Protein AF-A0A813HDR4-F1 (afdb_monomer)

Organism: Polarella glacialis (NCBI:txid89957)

Nearest PDB structures (foldseek):
  7q6p-assembly4_D  TM=7.579E-01  e=3.480E-05  Escherichia coli K-12
  8xck-assembly1_f  TM=8.122E-01  e=1.488E-04  Escherichia coli
  7rfd-assembly1_A  TM=7.012E-01  e=1.798E-04  Escherichia coli
  7zfm-assembly2_B  TM=7.945E-01  e=5.606E-04  Escherichia coli K-12
  9c5d-assembly4_D  TM=6.661E-01  e=3.603E-04  Escherichia coli

pLDDT: mean 91.61, std 8.29, range [63.0, 98.62]

Structure (mmCIF, N/CA/C/O backbone):
data_AF-A0A813HDR4-F1
#
_entry.id   AF-A0A813HDR4-F1
#
loop_
_atom_site.group_PDB
_atom_site.id
_atom_site.type_symbol
_atom_site.label_atom_id
_atom_site.label_alt_id
_atom_site.label_comp_id
_atom_site.label_asym_id
_atom_site.label_entity_id
_atom_site.label_seq_id
_atom_site.pdbx_PDB_ins_code
_atom_site.Cartn_x
_atom_site.Cartn_y
_atom_site.Cartn_z
_atom_site.occupancy
_atom_site.B_iso_or_equiv
_atom_site.auth_seq_id
_atom_site.auth_comp_id
_atom_site.auth_asym_id
_atom_site.auth_atom_id
_atom_site.pdbx_PDB_model_num
ATOM 1 N N . SER A 1 1 ? -8.834 12.590 2.322 1.00 63.00 1 SER A N 1
ATOM 2 C CA . SER A 1 1 ? -8.791 12.066 0.946 1.00 63.00 1 SER A CA 1
ATOM 3 C C . SER A 1 1 ? -9.284 10.641 1.017 1.00 63.00 1 SER A C 1
ATOM 5 O O . SER A 1 1 ? -8.862 9.951 1.934 1.00 63.00 1 SER A O 1
ATOM 7 N N . ASP A 1 2 ? -10.155 10.217 0.105 1.00 82.12 2 ASP A N 1
ATOM 8 C CA . ASP A 1 2 ? -10.733 8.862 0.112 1.00 82.12 2 ASP A CA 1
ATOM 9 C C . ASP A 1 2 ? -9.970 7.944 -0.873 1.00 82.12 2 ASP A C 1
ATOM 11 O O . ASP A 1 2 ? -10.484 6.952 -1.373 1.00 82.12 2 ASP A O 1
ATOM 15 N N . PHE A 1 3 ? -8.723 8.320 -1.178 1.00 93.50 3 PHE A N 1
ATOM 16 C CA . PHE A 1 3 ? -7.883 7.713 -2.205 1.00 93.50 3 PHE A CA 1
ATOM 17 C C . PHE A 1 3 ? -7.078 6.523 -1.664 1.00 93.50 3 PHE A C 1
ATOM 19 O O . PHE A 1 3 ? -7.358 5.374 -2.012 1.00 93.50 3 PHE A O 1
ATOM 26 N N . VAL A 1 4 ? -6.101 6.799 -0.795 1.00 96.06 4 VAL A N 1
ATOM 27 C CA . VAL A 1 4 ? -5.221 5.805 -0.166 1.00 96.06 4 VAL A CA 1
ATOM 28 C C . VAL A 1 4 ? -4.810 6.259 1.238 1.00 96.06 4 VAL A C 1
ATOM 30 O O . VAL A 1 4 ? -4.819 7.458 1.530 1.00 96.06 4 VAL A O 1
ATOM 33 N N . ILE A 1 5 ? -4.395 5.315 2.083 1.00 94.12 5 ILE A N 1
ATOM 34 C CA . ILE A 1 5 ? -3.581 5.594 3.276 1.00 94.12 5 ILE A CA 1
ATOM 35 C C . ILE A 1 5 ? -2.146 5.211 2.936 1.00 94.12 5 ILE A C 1
ATOM 37 O O . ILE A 1 5 ? -1.891 4.036 2.689 1.00 94.12 5 ILE A O 1
ATOM 41 N N . GLN A 1 6 ? -1.224 6.175 2.927 1.00 93.31 6 GLN A N 1
ATOM 42 C CA . GLN A 1 6 ? 0.196 5.904 2.707 1.00 93.31 6 GLN A CA 1
ATOM 43 C C . GLN A 1 6 ? 0.934 5.724 4.037 1.00 93.31 6 GLN A C 1
ATOM 45 O O . GLN A 1 6 ? 0.727 6.477 4.990 1.00 93.31 6 GLN A O 1
ATOM 50 N N . CYS A 1 7 ? 1.798 4.718 4.067 1.00 90.81 7 CYS A N 1
ATOM 51 C CA . CYS A 1 7 ? 2.543 4.232 5.214 1.00 90.81 7 CYS A CA 1
ATOM 52 C C . CYS A 1 7 ? 4.022 4.078 4.841 1.00 90.81 7 CYS A C 1
ATOM 54 O O . CYS A 1 7 ? 4.353 3.843 3.681 1.00 90.81 7 CYS A O 1
ATOM 56 N N . GLY A 1 8 ? 4.901 4.129 5.840 1.00 92.12 8 GLY A N 1
ATOM 57 C CA . GLY A 1 8 ? 6.326 3.893 5.645 1.00 92.12 8 GLY A CA 1
ATOM 58 C C . GLY A 1 8 ? 7.188 4.665 6.636 1.00 92.12 8 GLY A C 1
ATOM 59 O O . GLY A 1 8 ? 6.774 4.954 7.760 1.00 92.12 8 GLY A O 1
ATOM 60 N N . LEU A 1 9 ? 8.409 4.975 6.213 1.00 91.81 9 LEU A N 1
ATOM 61 C CA . LEU A 1 9 ? 9.413 5.704 6.979 1.00 91.81 9 LEU A CA 1
ATOM 62 C C . LEU A 1 9 ? 9.473 7.194 6.621 1.00 91.81 9 LEU A C 1
ATOM 64 O O . LEU A 1 9 ? 10.207 7.931 7.288 1.00 91.81 9 LEU A O 1
ATOM 68 N N . HIS A 1 10 ? 8.726 7.672 5.622 1.00 87.12 10 HIS A N 1
ATOM 69 C CA . HIS A 1 10 ? 8.716 9.091 5.273 1.00 87.12 10 HIS A CA 1
ATOM 70 C C . HIS A 1 10 ? 8.353 9.962 6.489 1.00 87.12 10 HIS A C 1
ATOM 72 O O . HIS A 1 10 ? 7.351 9.751 7.169 1.00 87.12 10 HIS A O 1
ATOM 78 N N . GLY A 1 11 ? 9.202 10.946 6.798 1.00 84.19 11 GLY A N 1
ATOM 79 C CA . GLY A 1 11 ? 9.031 11.821 7.964 1.00 84.19 11 GLY A CA 1
ATOM 80 C C . GLY A 1 11 ? 9.376 11.191 9.324 1.00 84.19 11 GLY A C 1
ATOM 81 O O . GLY A 1 11 ? 9.277 11.874 10.341 1.00 84.19 11 GLY A O 1
ATOM 82 N N . SER A 1 12 ? 9.818 9.927 9.375 1.00 87.12 12 SER A N 1
ATOM 83 C CA . SER A 1 12 ? 10.227 9.263 10.627 1.00 87.12 12 SER A CA 1
ATOM 84 C C . SER A 1 12 ? 11.628 9.660 11.114 1.00 87.12 12 SER A C 1
ATOM 86 O O . SER A 1 12 ? 11.948 9.462 12.284 1.00 87.12 12 SER A O 1
ATOM 8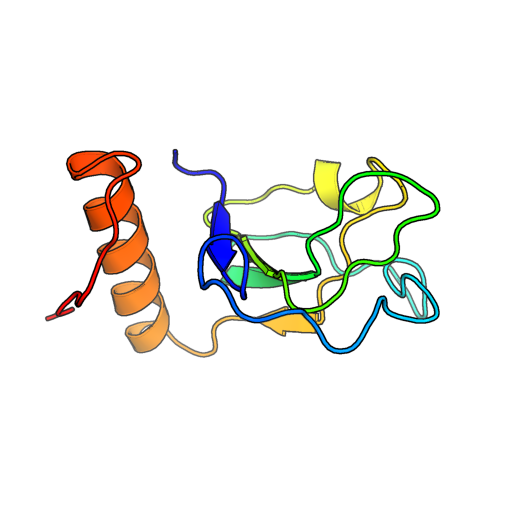8 N N . GLY A 1 13 ? 12.470 10.199 10.225 1.00 89.94 13 GLY A N 1
ATOM 89 C CA . GLY A 1 13 ? 13.895 10.438 10.484 1.00 89.94 13 GLY A CA 1
ATOM 90 C C . GLY A 1 13 ? 14.777 9.188 10.351 1.00 89.94 13 GLY A C 1
ATOM 91 O O . GLY A 1 13 ? 15.985 9.279 10.554 1.00 89.94 13 GLY A O 1
ATOM 92 N N . VAL A 1 14 ? 14.198 8.036 9.996 1.00 92.81 14 VAL A N 1
ATOM 93 C CA . VAL A 1 14 ? 14.924 6.793 9.713 1.00 92.81 14 VAL A CA 1
ATOM 94 C C . VAL A 1 14 ? 15.166 6.676 8.210 1.00 92.81 14 VAL A C 1
ATOM 96 O O . VAL A 1 14 ? 14.232 6.790 7.417 1.00 92.81 14 VAL A O 1
ATOM 99 N N . SER A 1 15 ? 16.416 6.429 7.814 1.00 92.12 15 SER A N 1
ATOM 100 C CA . SER A 1 15 ? 16.753 6.165 6.414 1.00 92.12 15 SER A CA 1
ATOM 101 C C . SER A 1 15 ? 16.240 4.786 5.984 1.00 92.12 15 SER A C 1
ATOM 103 O O . SER A 1 15 ? 16.499 3.807 6.690 1.00 92.12 15 SER A O 1
ATOM 105 N N . PRO A 1 16 ? 15.565 4.668 4.827 1.00 90.94 16 PRO A N 1
ATOM 106 C CA . PRO A 1 16 ? 15.200 3.368 4.284 1.00 90.94 16 PRO A CA 1
ATOM 107 C C . PRO A 1 16 ? 16.460 2.572 3.889 1.00 90.94 16 PRO A C 1
ATOM 109 O O . PRO A 1 16 ? 17.484 3.169 3.544 1.00 90.94 16 PRO A O 1
ATOM 112 N N . PRO A 1 17 ? 16.402 1.228 3.895 1.00 90.62 17 PRO A N 1
ATOM 113 C CA . PRO A 1 17 ? 17.540 0.359 3.579 1.00 90.62 17 PRO A CA 1
ATOM 114 C C . PRO A 1 17 ? 17.983 0.412 2.104 1.00 90.62 17 PRO A C 1
ATOM 116 O O . PRO A 1 17 ? 19.008 -0.169 1.757 1.00 90.62 17 PRO A O 1
ATOM 119 N N . GLY A 1 18 ? 17.229 1.097 1.240 1.00 92.12 18 GLY A N 1
ATOM 120 C CA . GLY A 1 18 ? 17.478 1.224 -0.195 1.00 92.12 18 GLY A CA 1
ATOM 121 C C . GLY A 1 18 ? 16.214 0.966 -1.014 1.00 92.12 18 GLY A C 1
ATOM 122 O O . GLY A 1 18 ? 15.184 0.572 -0.467 1.00 92.12 18 GLY A O 1
ATOM 123 N N . ASN A 1 19 ? 16.301 1.198 -2.324 1.00 94.44 19 ASN A N 1
ATOM 124 C CA . ASN A 1 19 ? 15.203 0.938 -3.253 1.00 94.44 19 ASN A CA 1
ATOM 125 C C . ASN A 1 19 ? 15.154 -0.537 -3.660 1.00 94.44 19 ASN A C 1
ATOM 127 O O . ASN A 1 19 ? 16.179 -1.221 -3.711 1.00 94.44 19 ASN A O 1
ATOM 131 N N . LEU A 1 20 ? 13.954 -1.007 -3.993 1.00 95.50 20 LEU A N 1
ATOM 132 C CA . LEU A 1 20 ? 13.743 -2.311 -4.604 1.00 95.50 20 LEU A CA 1
ATOM 133 C C . LEU A 1 20 ? 14.482 -2.394 -5.947 1.00 95.50 20 LEU A C 1
ATOM 135 O O . LEU A 1 20 ? 14.630 -1.412 -6.679 1.00 95.50 20 LEU A O 1
ATOM 139 N N . SER A 1 21 ? 14.945 -3.594 -6.291 1.00 95.06 21 SER A N 1
ATOM 140 C CA . SER A 1 21 ? 15.699 -3.820 -7.527 1.00 95.06 21 SER A CA 1
ATOM 141 C C . SER A 1 21 ? 14.826 -3.784 -8.783 1.00 95.06 21 SER A C 1
ATOM 143 O O . SER A 1 21 ? 15.349 -3.520 -9.866 1.00 95.06 21 SER A O 1
ATOM 145 N N . ARG A 1 22 ? 13.516 -4.042 -8.655 1.00 95.00 22 ARG A N 1
ATOM 146 C CA . ARG A 1 22 ? 12.548 -3.969 -9.756 1.00 95.00 22 ARG A CA 1
ATOM 147 C C . ARG A 1 22 ? 11.135 -3.679 -9.256 1.00 95.00 22 ARG A C 1
ATOM 149 O O . ARG A 1 22 ? 10.791 -4.058 -8.141 1.00 95.00 22 ARG A O 1
ATOM 156 N N . ASN A 1 23 ? 10.321 -3.085 -10.122 1.00 95.62 23 ASN A N 1
ATOM 157 C CA . ASN A 1 23 ? 8.874 -2.994 -9.965 1.00 95.62 23 ASN A CA 1
ATOM 158 C C . ASN A 1 23 ? 8.201 -4.241 -10.570 1.00 95.62 23 ASN A C 1
ATOM 160 O O . ASN A 1 23 ? 8.344 -4.498 -11.765 1.00 95.62 23 ASN A O 1
ATOM 164 N N . GLU A 1 24 ? 7.468 -5.001 -9.753 1.00 96.50 24 GLU A N 1
ATOM 165 C CA . GLU A 1 24 ? 6.865 -6.289 -10.136 1.00 96.50 24 GLU A CA 1
ATOM 166 C C . GLU A 1 24 ? 5.431 -6.161 -10.687 1.00 96.50 24 GLU A C 1
ATOM 168 O O . GLU A 1 24 ? 4.792 -7.174 -10.946 1.00 96.50 24 GLU A O 1
ATOM 173 N N . THR A 1 25 ? 4.911 -4.943 -10.916 1.00 96.81 25 THR A N 1
ATOM 174 C CA . THR A 1 25 ? 3.491 -4.713 -11.284 1.00 96.81 25 THR A CA 1
ATOM 175 C C . THR A 1 25 ? 3.008 -5.557 -12.472 1.00 96.81 25 THR A C 1
ATOM 177 O O . THR A 1 25 ? 1.831 -5.899 -12.560 1.00 96.81 25 THR A O 1
ATOM 180 N N . LYS A 1 26 ? 3.898 -5.876 -13.418 1.00 94.56 26 LYS A N 1
ATOM 181 C CA . LYS A 1 26 ? 3.564 -6.613 -14.648 1.00 94.56 26 LYS A CA 1
ATOM 182 C C . LYS A 1 26 ? 3.996 -8.079 -14.615 1.00 94.56 26 LYS A C 1
ATOM 184 O O . LYS A 1 26 ? 3.782 -8.792 -15.597 1.00 94.56 26 LYS A O 1
ATOM 189 N N . ASP A 1 27 ? 4.584 -8.540 -13.518 1.00 93.75 27 ASP A N 1
ATOM 190 C CA . ASP A 1 27 ? 5.151 -9.878 -13.429 1.00 93.75 27 ASP A CA 1
ATOM 191 C C . ASP A 1 27 ? 4.068 -10.902 -13.101 1.00 93.75 27 ASP A C 1
ATOM 193 O O . ASP A 1 27 ? 3.388 -10.816 -12.087 1.00 93.75 27 ASP A O 1
ATOM 197 N N . GLY A 1 28 ? 3.885 -11.888 -13.980 1.00 87.31 28 GLY A N 1
ATOM 198 C CA . GLY A 1 28 ? 2.867 -12.927 -13.783 1.00 87.31 28 GLY A CA 1
ATOM 199 C C . GLY A 1 28 ? 1.418 -12.460 -13.979 1.00 87.31 28 GLY A C 1
ATOM 200 O O . GLY A 1 28 ? 0.505 -13.266 -13.820 1.00 87.31 28 GLY A O 1
ATOM 201 N N . GLY 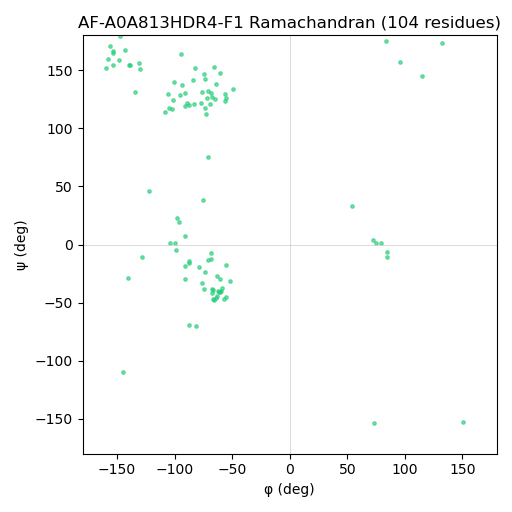A 1 29 ? 1.208 -11.205 -14.389 1.00 92.31 29 GLY A N 1
ATOM 202 C CA . GLY A 1 29 ? -0.106 -10.601 -14.607 1.00 92.31 29 GLY A CA 1
ATOM 203 C C . GLY A 1 29 ? -0.380 -9.452 -13.638 1.00 92.31 29 GLY A C 1
ATOM 204 O O . GLY A 1 29 ? 0.045 -9.472 -12.490 1.00 92.31 29 GLY A O 1
ATOM 205 N N . VAL A 1 30 ? -1.094 -8.433 -14.114 1.00 96.00 30 VAL A N 1
ATOM 206 C CA . VAL A 1 30 ? -1.387 -7.237 -13.316 1.00 96.00 30 VAL A CA 1
ATOM 207 C C . VAL A 1 30 ? -2.496 -7.541 -12.309 1.00 96.00 30 VAL A C 1
ATOM 209 O O . VAL A 1 30 ? -3.609 -7.897 -12.700 1.00 96.00 30 VAL A O 1
ATOM 212 N N . ILE A 1 31 ? -2.203 -7.352 -11.023 1.00 98.12 31 ILE A N 1
ATOM 213 C CA . ILE A 1 31 ? -3.209 -7.311 -9.957 1.00 98.12 31 ILE A CA 1
ATOM 214 C C . ILE A 1 31 ? -3.676 -5.862 -9.821 1.00 98.12 31 ILE A C 1
ATOM 216 O O . ILE A 1 31 ? -2.864 -4.966 -9.595 1.00 98.12 31 ILE A O 1
ATOM 220 N N . SER A 1 32 ? -4.978 -5.633 -9.991 1.00 98.31 32 SER A N 1
ATOM 221 C CA . SER A 1 32 ? -5.528 -4.277 -10.006 1.00 98.31 32 SER A CA 1
ATOM 222 C C . SER A 1 32 ? -5.555 -3.651 -8.612 1.00 98.31 32 SER A C 1
ATOM 224 O O . SER A 1 32 ? -5.879 -4.312 -7.625 1.00 98.31 32 SER A O 1
ATOM 226 N N . ASN A 1 33 ? -5.270 -2.352 -8.541 1.00 98.62 33 ASN A N 1
ATOM 227 C CA . ASN A 1 33 ? -5.357 -1.521 -7.344 1.00 98.62 33 ASN A CA 1
ATOM 228 C C . ASN A 1 33 ? -6.825 -1.283 -6.953 1.00 98.62 33 ASN A C 1
ATOM 230 O O . ASN A 1 33 ? -7.398 -0.212 -7.174 1.00 98.62 33 ASN A O 1
ATOM 234 N N . THR A 1 34 ? -7.467 -2.298 -6.384 1.00 98.50 34 THR A N 1
ATOM 235 C CA . THR A 1 34 ? -8.843 -2.238 -5.874 1.00 98.50 34 THR A CA 1
ATOM 236 C C . THR A 1 34 ? -8.877 -1.921 -4.382 1.00 98.50 34 THR A C 1
ATOM 238 O O . THR A 1 34 ? -7.868 -2.050 -3.687 1.00 98.50 34 THR A O 1
ATOM 241 N N . ARG A 1 35 ? -10.040 -1.520 -3.852 1.00 98.00 35 ARG A N 1
ATOM 242 C CA . ARG A 1 35 ? -10.211 -1.264 -2.412 1.00 98.00 35 ARG A CA 1
ATOM 243 C C . ARG A 1 35 ? -9.672 -2.429 -1.569 1.00 98.00 35 ARG A C 1
ATOM 245 O O . ARG A 1 35 ? -9.973 -3.581 -1.854 1.00 98.00 35 ARG A O 1
ATOM 252 N N . GLY A 1 36 ? -8.910 -2.102 -0.528 1.00 98.00 36 GLY A N 1
ATOM 253 C CA . GLY A 1 36 ? -8.306 -3.062 0.395 1.00 98.00 36 GLY A CA 1
ATOM 254 C C . GLY A 1 36 ? -6.974 -3.647 -0.063 1.00 98.00 36 GLY A C 1
ATOM 255 O O . GLY A 1 36 ? -6.300 -4.267 0.748 1.00 98.00 36 GLY A O 1
ATOM 256 N N . THR A 1 37 ? -6.553 -3.437 -1.311 1.00 98.62 37 THR A N 1
ATOM 257 C CA . THR A 1 37 ? -5.220 -3.872 -1.749 1.00 98.62 37 THR A CA 1
ATOM 258 C C . THR A 1 37 ? -4.132 -2.957 -1.191 1.00 98.62 37 THR A C 1
ATOM 260 O O . THR A 1 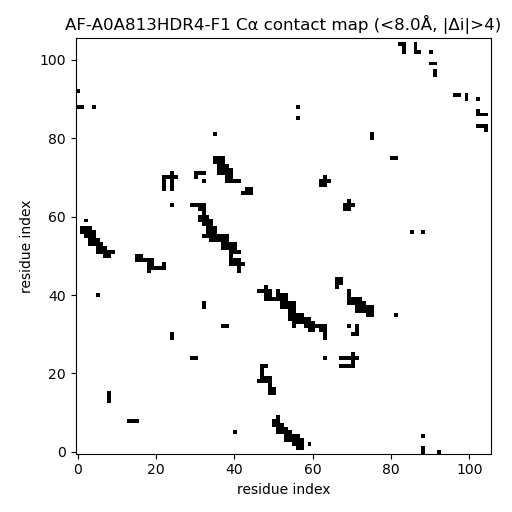37 ? -4.335 -1.748 -1.042 1.00 98.62 37 THR A O 1
ATOM 263 N N . CYS A 1 38 ? -2.971 -3.537 -0.899 1.00 98.44 38 CYS A N 1
ATOM 264 C CA . CYS A 1 38 ? -1.759 -2.832 -0.510 1.00 98.44 38 CYS A CA 1
ATOM 265 C C . CYS A 1 38 ? -0.769 -2.845 -1.671 1.00 98.44 38 CYS A C 1
ATOM 267 O O . CYS A 1 38 ? -0.459 -3.921 -2.190 1.00 98.44 38 CYS A O 1
ATOM 269 N N . ALA A 1 39 ? -0.239 -1.680 -2.036 1.00 98.56 39 ALA A N 1
ATOM 270 C CA . ALA A 1 39 ? 0.732 -1.544 -3.113 1.00 98.56 39 ALA A CA 1
ATOM 271 C C . ALA A 1 39 ? 1.963 -0.734 -2.694 1.00 98.56 39 ALA A C 1
ATOM 273 O O . ALA A 1 39 ? 1.890 0.120 -1.809 1.00 98.56 39 ALA A O 1
ATOM 274 N N . ILE A 1 40 ? 3.108 -1.022 -3.315 1.00 97.88 40 ILE A N 1
ATOM 275 C CA . ILE A 1 40 ? 4.371 -0.316 -3.054 1.00 97.88 40 ILE A CA 1
ATOM 276 C C . ILE A 1 40 ? 4.302 1.094 -3.635 1.00 97.88 40 ILE A C 1
ATOM 278 O O . ILE A 1 40 ? 4.040 1.245 -4.825 1.00 97.88 40 ILE A O 1
ATOM 282 N N . ALA A 1 41 ? 4.563 2.115 -2.815 1.00 97.06 41 ALA A N 1
ATOM 283 C CA . ALA A 1 41 ? 4.614 3.505 -3.249 1.00 97.06 41 ALA A CA 1
ATOM 284 C C . ALA A 1 41 ? 6.001 3.842 -3.813 1.00 97.06 41 ALA A C 1
ATOM 286 O O . ALA A 1 41 ? 7.030 3.426 -3.279 1.00 97.06 41 ALA A O 1
ATOM 287 N N . HIS A 1 42 ? 6.027 4.645 -4.870 1.00 95.31 42 HIS A N 1
ATOM 288 C CA . HIS A 1 42 ? 7.243 5.162 -5.498 1.00 95.31 42 HIS A CA 1
ATOM 289 C C . HIS A 1 42 ? 6.941 6.494 -6.197 1.00 95.31 42 HIS A C 1
ATOM 291 O O . HIS A 1 42 ? 5.769 6.860 -6.349 1.00 95.31 42 HIS A O 1
ATOM 297 N N . PHE A 1 43 ? 7.986 7.250 -6.543 1.00 86.06 43 PHE A N 1
ATOM 298 C CA . PHE A 1 43 ? 7.824 8.580 -7.135 1.00 86.06 43 PHE A CA 1
ATOM 299 C C . PHE A 1 43 ? 7.544 8.535 -8.646 1.00 86.06 43 PHE A C 1
ATOM 301 O O . PHE A 1 43 ? 6.441 8.867 -9.072 1.00 86.06 43 PHE A O 1
ATOM 308 N N . ASP A 1 44 ? 8.543 8.161 -9.447 1.00 84.94 44 ASP A N 1
ATOM 309 C CA . ASP A 1 44 ? 8.443 7.999 -10.902 1.00 84.94 44 ASP A CA 1
ATOM 310 C C . ASP A 1 44 ? 9.555 7.057 -11.389 1.00 84.94 44 ASP A C 1
ATOM 312 O O . ASP A 1 44 ? 10.585 6.907 -10.730 1.00 84.94 44 ASP A O 1
ATOM 316 N N . VAL A 1 45 ? 9.388 6.461 -12.568 1.00 82.06 45 VAL A N 1
ATOM 317 C CA . VAL A 1 45 ? 10.381 5.600 -13.218 1.00 82.06 45 VAL A CA 1
ATOM 318 C C . VAL A 1 45 ? 11.698 6.374 -13.377 1.00 82.06 45 VAL A C 1
ATOM 320 O O . VAL A 1 45 ? 11.696 7.477 -13.927 1.00 82.06 45 VAL A O 1
ATOM 323 N N . PRO A 1 46 ? 12.853 5.825 -12.954 1.00 87.38 46 PRO A N 1
ATOM 324 C CA . PRO A 1 46 ? 13.137 4.416 -12.652 1.00 87.38 46 PRO A CA 1
ATOM 325 C C . PRO A 1 46 ? 13.033 4.007 -11.167 1.00 87.38 46 PRO A C 1
ATOM 327 O O . PRO A 1 46 ? 13.617 2.995 -10.783 1.00 87.38 46 PRO A O 1
ATOM 330 N N . ASP A 1 47 ? 12.352 4.774 -10.316 1.00 90.62 47 ASP A N 1
ATOM 331 C CA . ASP A 1 47 ? 12.128 4.398 -8.918 1.00 90.62 47 ASP A CA 1
ATOM 332 C C . ASP A 1 47 ? 11.199 3.177 -8.820 1.00 90.62 47 ASP A C 1
ATOM 334 O O . ASP A 1 47 ? 10.104 3.158 -9.375 1.00 90.62 47 ASP A O 1
ATOM 338 N N . ASN A 1 48 ? 11.644 2.145 -8.104 1.00 94.38 48 ASN A N 1
ATOM 339 C CA . ASN A 1 48 ? 10.868 0.927 -7.865 1.00 94.38 48 ASN A CA 1
ATOM 340 C C . ASN A 1 48 ? 10.202 0.924 -6.479 1.00 94.38 48 ASN A C 1
ATOM 342 O O . ASN A 1 48 ? 9.575 -0.066 -6.109 1.00 94.38 48 ASN A O 1
ATOM 346 N N . GLY A 1 49 ? 10.369 1.998 -5.700 1.00 94.88 49 GLY A N 1
ATOM 347 C CA . GLY A 1 49 ? 9.900 2.093 -4.323 1.00 94.88 49 GLY A CA 1
ATOM 348 C C . GLY A 1 49 ? 10.863 1.466 -3.317 1.00 94.88 49 GLY A C 1
ATOM 349 O O . GLY A 1 49 ? 11.902 0.902 -3.670 1.00 94.88 49 GLY A O 1
ATOM 350 N N . ASN A 1 50 ? 10.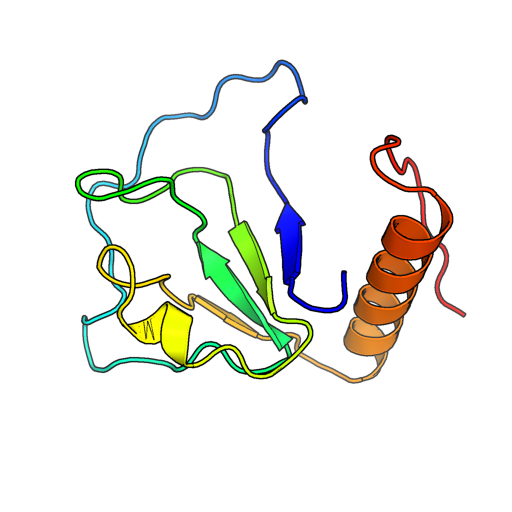534 1.605 -2.033 1.00 94.31 50 ASN A N 1
ATOM 351 C CA . ASN A 1 50 ? 11.347 1.117 -0.917 1.00 94.31 50 ASN A CA 1
ATOM 352 C C . ASN A 1 50 ? 10.479 0.610 0.251 1.00 94.31 50 ASN A C 1
ATOM 354 O O . ASN A 1 50 ? 9.859 -0.441 0.152 1.00 94.31 50 ASN A O 1
ATOM 35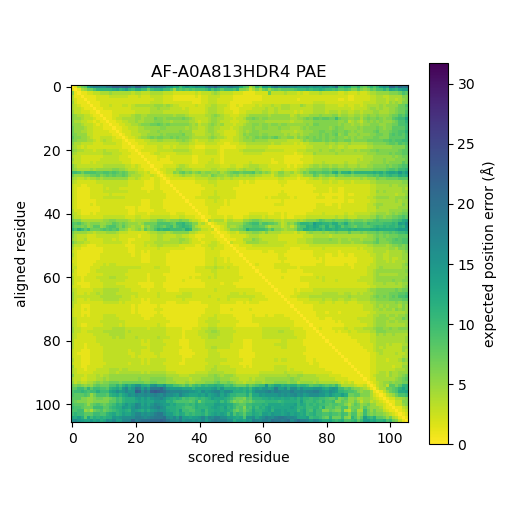8 N N . THR A 1 51 ? 10.452 1.335 1.368 1.00 95.38 51 THR A N 1
ATOM 359 C CA . THR A 1 51 ? 9.643 1.067 2.560 1.00 95.38 51 THR A CA 1
ATOM 360 C C . THR A 1 51 ? 8.256 1.687 2.493 1.00 95.38 51 THR A C 1
ATOM 362 O O . THR A 1 51 ? 7.415 1.367 3.329 1.00 95.38 51 THR A O 1
ATOM 365 N N . GLU A 1 52 ? 8.032 2.611 1.557 1.00 96.06 52 GLU A N 1
ATOM 366 C CA . GLU A 1 52 ? 6.736 3.255 1.391 1.00 96.06 52 GLU A CA 1
ATOM 367 C C . GLU A 1 52 ? 5.750 2.320 0.686 1.00 96.06 52 GLU A C 1
ATOM 369 O O . GLU A 1 52 ? 6.036 1.744 -0.364 1.00 96.06 52 GLU A O 1
ATOM 374 N N . PHE A 1 53 ? 4.557 2.199 1.250 1.00 97.44 53 PHE A N 1
ATOM 375 C CA . PHE A 1 53 ? 3.440 1.470 0.662 1.00 97.44 53 PHE A CA 1
ATOM 376 C C . PHE A 1 53 ? 2.138 2.196 0.973 1.00 97.44 53 PHE A C 1
ATOM 378 O O . PHE A 1 53 ? 2.092 3.086 1.821 1.00 97.44 53 PHE A O 1
ATOM 385 N N . PHE A 1 54 ? 1.055 1.824 0.306 1.00 97.75 54 PHE A N 1
ATOM 386 C CA . PHE A 1 54 ? -0.255 2.382 0.595 1.00 97.75 54 PHE A CA 1
ATOM 387 C C . PHE A 1 54 ? -1.353 1.329 0.554 1.00 97.75 54 PHE A C 1
ATOM 389 O O . PHE A 1 54 ? -1.232 0.326 -0.143 1.00 97.75 54 PHE A O 1
ATOM 396 N N . VAL A 1 55 ? -2.434 1.586 1.292 1.00 98.00 55 VAL A N 1
ATOM 397 C CA . VAL A 1 55 ? -3.678 0.809 1.260 1.00 98.00 55 VAL A CA 1
ATOM 398 C C . VAL A 1 55 ? -4.707 1.565 0.426 1.00 98.00 55 VAL A C 1
ATOM 400 O O . VAL A 1 55 ? -5.019 2.721 0.726 1.00 98.00 55 VAL A O 1
ATOM 403 N N . ASN A 1 56 ? -5.250 0.924 -0.607 1.00 98.38 56 ASN A N 1
ATOM 404 C CA . ASN A 1 56 ? -6.293 1.487 -1.459 1.00 98.38 56 ASN A CA 1
ATOM 405 C C . ASN A 1 56 ? -7.621 1.611 -0.694 1.00 98.38 56 ASN A C 1
ATOM 407 O O . ASN A 1 56 ? -8.184 0.615 -0.238 1.00 98.38 56 ASN A O 1
ATOM 411 N N . LEU A 1 57 ? -8.164 2.827 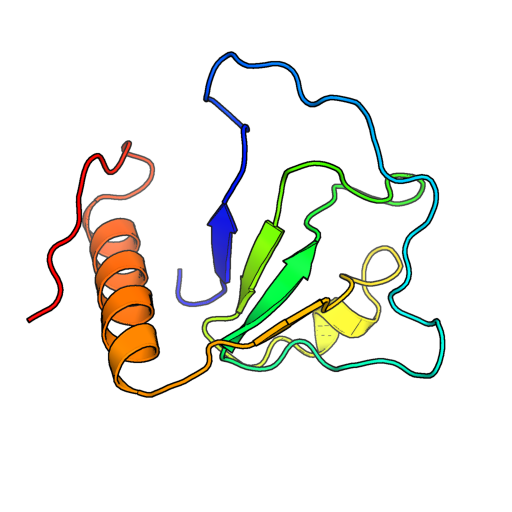-0.586 1.00 97.50 57 LEU A N 1
ATOM 412 C CA . LEU A 1 57 ? -9.458 3.064 0.071 1.00 97.50 57 LEU A CA 1
ATOM 413 C C . LEU A 1 57 ? -10.650 2.909 -0.883 1.00 97.50 57 LEU A C 1
ATOM 415 O O . LEU A 1 57 ? -11.777 2.714 -0.430 1.00 97.50 57 LEU A O 1
ATOM 419 N N . GLN A 1 58 ? -10.394 2.915 -2.188 1.00 97.25 58 GLN A N 1
ATOM 420 C CA . GLN A 1 58 ? -11.368 2.744 -3.263 1.00 97.25 58 GLN A CA 1
ATOM 421 C C . GLN A 1 58 ? -10.708 2.029 -4.454 1.00 97.25 58 GLN A C 1
ATOM 423 O O . GLN A 1 58 ? -9.519 1.716 -4.415 1.00 97.25 58 GLN A O 1
ATOM 428 N N . THR A 1 59 ? -11.457 1.783 -5.529 1.00 98.00 59 THR A N 1
ATOM 429 C CA . THR A 1 59 ? -10.874 1.270 -6.777 1.00 98.00 59 THR A CA 1
ATOM 430 C C . THR A 1 59 ? -10.089 2.363 -7.497 1.00 98.00 59 THR A C 1
ATOM 432 O O . THR A 1 59 ? -10.658 3.355 -7.947 1.00 98.00 59 THR A O 1
ATOM 435 N N . ASN A 1 60 ? -8.786 2.142 -7.653 1.00 97.94 60 ASN A N 1
ATOM 436 C CA . ASN A 1 60 ? -7.820 3.058 -8.245 1.00 97.94 60 ASN A CA 1
ATOM 437 C C . ASN A 1 60 ? -7.105 2.420 -9.454 1.00 97.94 60 ASN A C 1
ATOM 439 O O . ASN A 1 60 ? -5.897 2.553 -9.595 1.00 97.94 60 ASN A O 1
ATOM 443 N N . ALA A 1 61 ? -7.838 1.771 -10.366 1.00 97.75 61 ALA A N 1
ATOM 444 C CA . ALA A 1 61 ? -7.271 1.007 -11.493 1.00 97.75 61 ALA A CA 1
ATOM 445 C C . ALA A 1 61 ? -6.313 1.792 -12.423 1.00 97.75 61 ALA A C 1
ATOM 447 O O . ALA A 1 61 ? -5.523 1.207 -13.155 1.00 97.75 61 ALA A O 1
ATOM 448 N N . HIS A 1 62 ? -6.330 3.129 -12.403 1.00 97.38 62 HIS A N 1
ATOM 449 C CA . HIS A 1 62 ? -5.331 3.932 -13.122 1.00 97.38 62 HIS A CA 1
ATOM 450 C C . HIS A 1 62 ? -3.896 3.713 -12.592 1.00 97.38 62 HIS A C 1
ATOM 452 O O . HIS A 1 62 ? -2.934 3.829 -13.355 1.00 97.38 62 HIS A O 1
ATOM 458 N N . LEU A 1 63 ? -3.754 3.344 -11.312 1.00 97.44 63 LEU A N 1
ATOM 459 C CA . LEU A 1 63 ? -2.483 3.013 -10.661 1.00 97.44 63 LEU A CA 1
ATOM 460 C C . LEU A 1 63 ? -1.854 1.719 -11.183 1.00 97.44 63 LEU A C 1
ATOM 462 O O . LEU A 1 63 ? -0.674 1.483 -10.960 1.00 97.44 63 LEU A O 1
ATOM 466 N N . ASP A 1 64 ? -2.591 0.921 -11.950 1.00 97.81 64 ASP A N 1
ATOM 467 C CA . ASP A 1 64 ? -2.082 -0.316 -12.547 1.00 97.81 64 ASP A CA 1
ATOM 468 C C . ASP A 1 64 ? -1.072 -0.049 -13.677 1.00 97.81 64 ASP A C 1
ATOM 470 O O . ASP A 1 64 ? -0.381 -0.954 -14.144 1.00 97.81 64 ASP A O 1
ATOM 474 N N . SER A 1 65 ? -0.994 1.197 -14.158 1.00 95.94 65 SER A N 1
ATOM 475 C CA . SER A 1 65 ? -0.193 1.552 -15.335 1.00 95.94 65 SER A CA 1
ATOM 476 C C . SER A 1 65 ? 0.545 2.886 -15.238 1.00 95.94 65 SER A C 1
ATOM 478 O O . SER A 1 65 ? 1.605 3.029 -15.857 1.00 95.94 65 SER A O 1
ATOM 480 N N . VAL A 1 66 ? 0.023 3.858 -14.480 1.00 95.06 66 VAL A N 1
ATOM 481 C CA . VAL A 1 66 ? 0.664 5.172 -14.339 1.00 95.06 66 VAL A CA 1
ATOM 482 C C . VAL A 1 66 ? 2.029 5.036 -13.659 1.00 95.06 66 VAL A C 1
ATOM 484 O O . VAL A 1 66 ? 2.187 4.240 -12.738 1.00 95.06 66 VAL A O 1
ATOM 487 N N . TYR A 1 67 ? 3.029 5.770 -14.154 1.00 95.06 67 TYR A N 1
ATOM 488 C CA . TYR A 1 67 ? 4.415 5.710 -13.662 1.00 95.06 67 TYR A CA 1
ATOM 489 C C . TYR A 1 67 ? 5.008 4.286 -13.645 1.00 95.06 67 TYR A C 1
ATOM 491 O O . TYR A 1 67 ? 5.795 3.926 -12.781 1.00 95.06 67 TYR A O 1
ATOM 499 N N . GLY A 1 68 ? 4.612 3.430 -14.593 1.00 94.31 68 GLY A N 1
ATOM 500 C CA . GLY A 1 68 ? 5.045 2.026 -14.629 1.00 94.31 68 GLY A CA 1
ATOM 501 C C . GLY A 1 68 ? 4.207 1.084 -13.758 1.00 94.31 68 GLY A C 1
ATOM 502 O O . GLY A 1 68 ? 4.353 -0.131 -13.890 1.00 94.31 68 GLY A O 1
ATOM 503 N N . GLY A 1 69 ? 3.281 1.638 -12.976 1.00 96.69 69 GLY A N 1
ATOM 504 C CA . GLY A 1 69 ? 2.317 0.945 -12.137 1.00 96.69 69 GLY A CA 1
ATOM 505 C C . GLY A 1 69 ? 2.768 0.805 -10.682 1.00 96.69 69 GLY A C 1
ATOM 506 O O . GLY A 1 69 ? 3.959 0.886 -10.372 1.00 96.69 69 GLY A O 1
ATOM 507 N N . TYR A 1 70 ? 1.806 0.621 -9.782 1.00 98.00 70 TYR A N 1
ATOM 508 C CA . TYR A 1 70 ? 2.038 0.399 -8.356 1.00 98.00 70 TYR A CA 1
ATOM 509 C C . TYR A 1 70 ? 1.730 -1.057 -8.013 1.00 98.00 70 TYR A C 1
ATOM 511 O O . TYR A 1 70 ? 0.584 -1.504 -8.115 1.00 98.00 70 TYR A O 1
ATOM 519 N N . CYS A 1 71 ? 2.772 -1.796 -7.629 1.00 97.75 71 CYS A N 1
ATOM 520 C CA . CYS A 1 71 ? 2.703 -3.242 -7.472 1.00 97.75 71 CYS A CA 1
ATOM 521 C C . CYS A 1 71 ? 1.897 -3.615 -6.230 1.00 97.75 71 CYS A C 1
ATOM 523 O O . CYS A 1 71 ? 2.358 -3.391 -5.108 1.00 97.75 71 CYS A O 1
ATOM 525 N N . VAL A 1 72 ? 0.724 -4.217 -6.433 1.00 98.44 72 VAL A N 1
ATOM 526 C CA . VAL A 1 72 ? -0.058 -4.833 -5.359 1.00 98.44 72 VAL A CA 1
ATOM 527 C C . VAL A 1 72 ? 0.676 -6.072 -4.845 1.00 98.44 72 VAL A C 1
ATOM 529 O O . VAL A 1 72 ? 1.083 -6.921 -5.633 1.00 98.44 72 VAL A O 1
ATOM 532 N N . PHE A 1 73 ? 0.834 -6.182 -3.525 1.00 97.69 73 PHE A N 1
ATOM 533 C CA . PHE A 1 73 ? 1.520 -7.313 -2.880 1.00 97.69 73 PHE A CA 1
ATOM 534 C C . PHE A 1 73 ? 0.710 -7.968 -1.752 1.00 97.69 73 PHE A C 1
ATOM 536 O O . PHE A 1 73 ? 1.093 -9.026 -1.256 1.00 97.69 73 PHE A O 1
ATOM 543 N N . ALA A 1 74 ? -0.385 -7.343 -1.318 1.00 98.06 74 ALA A N 1
ATOM 544 C CA . ALA A 1 74 ? -1.257 -7.864 -0.271 1.00 98.06 74 ALA A CA 1
ATOM 545 C C . ALA A 1 74 ? -2.671 -7.281 -0.383 1.00 98.06 74 ALA A C 1
ATOM 547 O O . ALA A 1 74 ? -2.911 -6.328 -1.126 1.00 98.06 74 ALA A O 1
ATOM 548 N N . GLU A 1 75 ? -3.592 -7.824 0.407 1.00 98.31 75 GLU A N 1
ATOM 549 C CA . GLU A 1 75 ? -4.935 -7.288 0.611 1.00 98.31 75 GLU A CA 1
ATOM 550 C C . GLU A 1 75 ? -5.342 -7.382 2.086 1.00 98.31 75 GLU A C 1
ATOM 552 O O . GLU A 1 75 ? -4.828 -8.209 2.843 1.00 98.31 75 GLU A O 1
ATOM 557 N N . VAL A 1 76 ? -6.253 -6.506 2.508 1.00 98.12 76 VAL A N 1
ATOM 558 C CA . VAL A 1 76 ? -6.865 -6.545 3.839 1.00 98.12 76 VAL A CA 1
ATOM 559 C C . VAL A 1 76 ? -7.692 -7.826 3.974 1.00 98.12 76 VAL A C 1
ATOM 561 O O . VAL A 1 76 ? -8.576 -8.088 3.165 1.00 98.12 76 VAL A O 1
ATOM 564 N N . ALA A 1 77 ? -7.409 -8.608 5.016 1.00 97.50 77 ALA A N 1
ATOM 565 C CA . ALA A 1 77 ? -7.887 -9.985 5.125 1.00 97.50 77 ALA A CA 1
ATOM 566 C C . ALA A 1 77 ? -9.368 -10.133 5.515 1.00 97.50 77 ALA A C 1
ATOM 568 O O . ALA A 1 77 ? -10.006 -11.106 5.119 1.00 97.50 77 ALA A O 1
ATOM 569 N N . ASP A 1 78 ? -9.908 -9.222 6.331 1.00 97.25 78 ASP A N 1
ATOM 570 C CA . ASP A 1 78 ? -11.253 -9.363 6.892 1.00 97.25 78 ASP A CA 1
ATOM 571 C C . ASP A 1 78 ? -11.927 -8.026 7.239 1.00 97.25 78 ASP A C 1
ATOM 573 O O . ASP A 1 78 ? -11.301 -6.965 7.322 1.00 97.25 78 ASP A O 1
ATOM 577 N N . ASP A 1 79 ? -13.239 -8.094 7.478 1.00 96.88 79 ASP A N 1
ATOM 578 C CA . ASP A 1 79 ? -14.078 -6.941 7.820 1.00 96.88 79 ASP A CA 1
ATOM 579 C C . ASP A 1 79 ? -13.642 -6.245 9.114 1.00 96.88 79 ASP A C 1
ATOM 581 O O . ASP A 1 79 ? -13.847 -5.041 9.278 1.00 96.88 79 ASP A O 1
ATOM 585 N N . ALA A 1 80 ? -13.060 -6.985 10.063 1.00 96.00 80 ALA A N 1
ATOM 586 C CA . ALA A 1 80 ? -12.558 -6.397 11.301 1.00 96.00 80 ALA A CA 1
ATOM 587 C C . ALA A 1 80 ? -11.349 -5.495 11.027 1.00 96.00 80 ALA A C 1
ATOM 589 O O . ALA A 1 80 ? -11.279 -4.377 11.539 1.00 96.00 80 ALA A O 1
ATOM 590 N N . SER A 1 81 ? -10.454 -5.939 10.153 1.00 96.44 81 SER A N 1
ATOM 591 C CA . SER A 1 81 ? -9.306 -5.178 9.675 1.00 96.44 81 SER A CA 1
ATOM 592 C C . SER A 1 81 ? -9.746 -3.989 8.819 1.00 96.44 81 SER A C 1
ATOM 594 O O . SER A 1 81 ? -9.209 -2.892 8.977 1.00 96.44 81 SER A O 1
ATOM 596 N N . PHE A 1 82 ? -10.783 -4.146 7.988 1.00 96.56 82 PHE A N 1
ATOM 597 C CA . PHE A 1 82 ? -11.371 -3.022 7.252 1.00 96.56 82 PHE A CA 1
ATOM 598 C C . PHE A 1 82 ? -11.914 -1.930 8.178 1.00 96.56 82 PHE A C 1
ATOM 600 O O . PHE A 1 82 ? -11.670 -0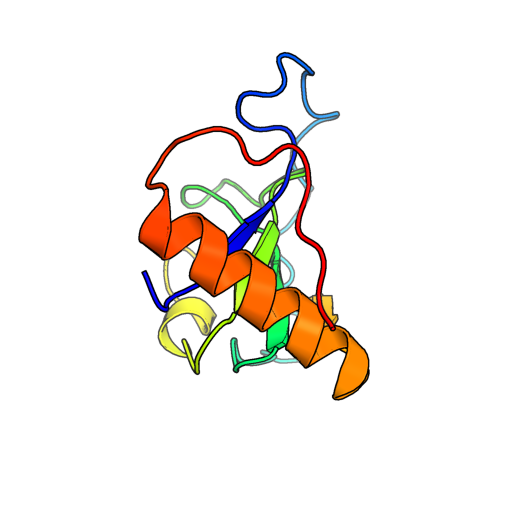.755 7.913 1.00 96.56 82 PHE A O 1
ATOM 607 N N . ARG A 1 83 ? -12.560 -2.278 9.303 1.00 95.94 83 ARG A N 1
ATOM 608 C CA . ARG A 1 83 ? -12.999 -1.272 10.292 1.00 95.94 83 ARG A CA 1
ATOM 609 C C . ARG A 1 83 ? -11.832 -0.448 10.838 1.00 95.94 83 ARG A C 1
ATOM 611 O O . ARG A 1 83 ? -11.977 0.755 11.037 1.00 95.94 83 ARG A O 1
ATOM 618 N N . VAL A 1 84 ? -10.668 -1.068 11.045 1.00 94.81 84 VAL A N 1
ATOM 619 C CA . VAL A 1 84 ? -9.448 -0.358 11.465 1.00 94.81 84 VAL A CA 1
ATOM 620 C C . VAL A 1 84 ? -8.949 0.575 10.361 1.00 94.81 84 VAL A C 1
ATOM 622 O O . VAL A 1 84 ? -8.662 1.739 10.636 1.00 94.81 84 VAL A O 1
ATOM 625 N N . VAL A 1 85 ? -8.881 0.095 9.117 1.00 94.50 85 VAL A N 1
ATOM 626 C CA . VAL A 1 85 ? -8.481 0.903 7.951 1.00 94.50 85 VAL A CA 1
ATOM 627 C C . VAL A 1 85 ? -9.390 2.122 7.794 1.00 94.50 85 VAL A C 1
ATOM 629 O O . VAL A 1 85 ? -8.896 3.242 7.660 1.00 94.50 85 VAL A O 1
ATOM 632 N N . ASP A 1 86 ? -10.704 1.933 7.886 1.00 94.31 86 ASP A N 1
ATOM 633 C CA . ASP A 1 86 ? -11.681 3.012 7.749 1.00 94.31 86 ASP A CA 1
ATOM 634 C C . ASP A 1 86 ? -11.589 4.015 8.905 1.00 94.31 86 ASP A C 1
ATOM 636 O O . ASP A 1 86 ? -11.633 5.226 8.679 1.00 94.31 86 ASP A O 1
ATOM 640 N N . ALA A 1 87 ? -11.369 3.543 10.137 1.00 93.00 87 ALA A N 1
ATOM 641 C CA . ALA A 1 87 ? -11.137 4.418 11.283 1.00 93.00 87 ALA A CA 1
ATOM 642 C C . ALA A 1 87 ? -9.868 5.272 11.108 1.00 93.00 87 ALA A C 1
ATOM 644 O O . ALA A 1 87 ? -9.875 6.463 11.428 1.00 93.00 87 ALA A O 1
ATOM 645 N N . ILE A 1 88 ? -8.784 4.698 10.569 1.00 91.31 88 ILE A N 1
ATOM 646 C CA . ILE A 1 88 ? -7.555 5.444 10.263 1.00 91.31 88 ILE A CA 1
ATOM 647 C C . ILE A 1 88 ? -7.817 6.473 9.160 1.00 91.31 88 ILE A C 1
ATOM 649 O O . ILE A 1 88 ? -7.458 7.640 9.330 1.00 91.31 88 ILE A O 1
ATOM 653 N N . ALA A 1 89 ? -8.469 6.079 8.061 1.00 91.69 89 ALA A N 1
ATOM 654 C CA . ALA A 1 89 ? -8.810 6.984 6.963 1.00 91.69 89 ALA A CA 1
ATOM 655 C C . ALA A 1 89 ? -9.624 8.189 7.456 1.00 91.69 89 ALA A C 1
ATOM 657 O O . ALA A 1 89 ? -9.312 9.337 7.122 1.00 91.69 89 ALA A O 1
ATOM 658 N N . GLN A 1 90 ? -10.626 7.933 8.300 1.00 90.88 90 GLN A N 1
ATOM 659 C CA . GLN A 1 90 ? -11.461 8.972 8.888 1.00 90.88 90 GLN A CA 1
ATOM 660 C C . GLN A 1 90 ? -10.648 9.894 9.805 1.00 90.88 90 GLN A C 1
ATOM 662 O O . GLN A 1 90 ? -10.722 11.116 9.667 1.00 90.88 90 GLN A O 1
ATOM 667 N N . ALA A 1 91 ? -9.802 9.337 10.676 1.00 88.62 91 ALA A N 1
ATOM 668 C CA . ALA A 1 91 ? -8.949 10.128 11.559 1.00 88.62 91 ALA A CA 1
ATOM 669 C C . ALA A 1 91 ? -7.972 11.032 10.781 1.00 88.62 91 ALA A C 1
ATOM 671 O O . ALA A 1 91 ? -7.784 12.191 11.156 1.00 88.62 91 ALA A O 1
ATOM 672 N N . VAL A 1 92 ? -7.379 10.539 9.685 1.00 85.75 92 VAL A N 1
ATOM 673 C CA . VAL A 1 92 ? -6.524 11.342 8.787 1.00 85.75 92 VAL A CA 1
ATOM 674 C C . VAL A 1 92 ? -7.329 12.467 8.137 1.00 85.75 92 VAL A C 1
ATOM 676 O O . VAL A 1 92 ? -6.874 13.610 8.088 1.00 85.75 92 VAL A O 1
ATOM 679 N N . LYS A 1 93 ? -8.539 12.169 7.653 1.00 86.19 93 LYS A N 1
ATOM 680 C CA . LYS A 1 93 ? -9.415 13.148 6.994 1.00 86.19 93 LYS A CA 1
ATOM 681 C C . LYS A 1 93 ? -9.810 14.291 7.929 1.00 86.19 93 LYS A C 1
ATOM 683 O O . LYS A 1 93 ? -9.809 15.439 7.497 1.00 86.19 93 LYS A O 1
ATOM 688 N N . GLU A 1 94 ? -10.113 13.986 9.186 1.00 87.38 94 GLU A N 1
ATOM 689 C CA . GLU A 1 94 ? -10.518 14.975 10.191 1.00 87.38 94 GLU A CA 1
ATOM 690 C C . GLU A 1 94 ? -9.353 15.824 10.704 1.00 87.38 94 GLU A C 1
ATOM 692 O O . GLU A 1 94 ? -9.517 17.016 10.957 1.00 87.38 94 GLU A O 1
ATOM 697 N N . ARG A 1 95 ? -8.173 15.218 10.880 1.00 81.44 95 ARG A N 1
ATOM 698 C CA . ARG A 1 95 ? -7.018 15.879 11.507 1.00 81.44 95 ARG A CA 1
ATOM 699 C C . ARG A 1 95 ? -6.105 16.588 10.509 1.00 81.44 95 ARG A C 1
ATOM 701 O O . ARG A 1 95 ? -5.330 17.446 10.922 1.00 81.44 95 ARG A O 1
ATOM 708 N N . GLY A 1 96 ? -6.178 16.252 9.221 1.00 73.94 96 GLY A N 1
ATOM 709 C CA . GLY A 1 96 ? -5.262 16.760 8.198 1.00 73.94 96 GLY A CA 1
ATOM 710 C C . GLY A 1 96 ? -3.861 16.143 8.304 1.00 73.94 96 GLY A C 1
ATOM 711 O O . GLY A 1 96 ? -3.699 15.035 8.810 1.00 73.94 96 GLY A O 1
ATOM 712 N N . SER A 1 97 ? -2.830 16.857 7.837 1.00 66.69 97 SER A N 1
ATOM 713 C CA . SER A 1 97 ? -1.428 16.388 7.783 1.00 66.69 97 SER A CA 1
ATOM 714 C C . SER A 1 97 ? -0.714 16.374 9.145 1.00 66.69 97 SER A C 1
ATOM 716 O O . SER A 1 97 ? 0.455 16.743 9.254 1.00 66.69 97 SER A O 1
ATOM 718 N N . VAL A 1 98 ? -1.423 15.997 10.208 1.00 69.56 98 VAL A N 1
ATOM 719 C CA . VAL A 1 98 ? -0.895 15.930 11.573 1.00 69.56 98 VAL A CA 1
ATOM 720 C C . VAL A 1 98 ? -0.563 14.480 11.903 1.00 69.56 98 VAL A C 1
ATOM 722 O O . VAL A 1 98 ? -1.314 13.567 11.566 1.00 69.56 98 VAL A O 1
ATOM 725 N N . LYS A 1 99 ? 0.560 14.259 12.592 1.00 72.19 99 LYS A N 1
ATOM 726 C CA . LYS A 1 99 ? 0.975 12.922 13.026 1.00 72.19 99 LYS A CA 1
ATOM 727 C C . LYS A 1 99 ? -0.123 12.258 13.867 1.00 72.19 99 LYS A C 1
ATOM 729 O O . LYS A 1 99 ? -0.523 12.785 14.906 1.00 72.19 99 LYS A O 1
ATOM 734 N N . ILE A 1 100 ? -0.563 11.075 13.445 1.00 74.50 100 ILE A N 1
ATOM 735 C CA . ILE A 1 100 ? -1.473 10.221 14.213 1.00 74.50 100 ILE A CA 1
ATOM 736 C C . ILE A 1 100 ? -0.632 9.278 15.073 1.00 74.50 100 ILE A C 1
ATOM 738 O O . ILE A 1 100 ? 0.158 8.499 14.550 1.00 74.50 100 ILE A O 1
ATOM 742 N N . ASN A 1 101 ? -0.792 9.356 16.396 1.00 75.81 101 ASN A N 1
ATOM 743 C CA . ASN A 1 101 ? -0.078 8.479 17.333 1.00 75.81 101 ASN A CA 1
ATOM 744 C C . ASN A 1 101 ? -0.862 7.196 17.655 1.00 75.81 101 ASN A C 1
ATOM 746 O O . ASN A 1 101 ? -0.256 6.171 17.947 1.00 75.81 101 ASN A O 1
ATOM 750 N N . SER A 1 102 ? -2.197 7.247 17.613 1.00 77.06 102 SER A N 1
ATOM 751 C CA . SER A 1 102 ? -3.068 6.084 17.792 1.00 77.06 102 SER A CA 1
ATOM 752 C C . SER A 1 102 ? -4.465 6.338 17.219 1.00 77.06 102 SER A C 1
ATOM 754 O O . SER A 1 102 ? -4.934 7.478 17.170 1.00 77.06 102 SER A O 1
ATOM 756 N N . VAL A 1 103 ? -5.123 5.254 16.801 1.00 75.75 103 VAL A N 1
ATOM 757 C CA . VAL A 1 103 ? -6.540 5.199 16.418 1.00 75.75 103 VAL A CA 1
ATOM 758 C C . VAL A 1 103 ? -7.134 3.960 17.076 1.00 75.75 103 VAL A C 1
ATOM 760 O O . VAL A 1 103 ? -6.550 2.883 16.987 1.00 75.75 103 VAL A O 1
ATOM 763 N N . THR A 1 104 ? -8.280 4.111 17.735 1.00 78.44 104 THR A N 1
ATOM 764 C CA . THR A 1 104 ? -9.032 2.984 18.293 1.00 78.44 104 THR A CA 1
ATOM 765 C C . THR A 1 104 ? -10.243 2.739 17.407 1.00 78.44 104 THR A C 1
ATOM 767 O O . THR A 1 104 ? -11.092 3.619 17.283 1.00 78.44 104 THR A O 1
ATOM 770 N N . ALA A 1 105 ? -10.314 1.560 16.795 1.00 72.69 105 ALA A N 1
ATOM 771 C CA . ALA A 1 105 ? -11.520 1.079 16.133 1.00 72.69 105 ALA A CA 1
ATOM 772 C C . ALA A 1 105 ? -12.345 0.274 17.144 1.00 72.69 105 ALA A C 1
ATOM 774 O O . ALA A 1 105 ? -11.795 -0.573 17.850 1.00 72.69 105 ALA A O 1
ATOM 775 N N . SER A 1 106 ? -13.636 0.584 17.245 1.00 63.72 106 SER A N 1
ATOM 776 C CA . SER A 1 106 ? -1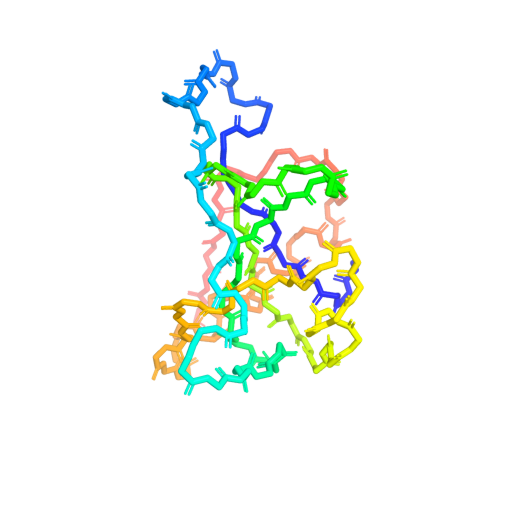4.618 -0.149 18.055 1.00 63.72 106 SER A CA 1
ATOM 777 C C . SER A 1 106 ? -15.277 -1.271 17.267 1.00 63.72 106 SER A C 1
ATOM 779 O O . SER A 1 106 ? -15.567 -1.031 16.071 1.00 63.72 106 SER A O 1
#

Sequence (106 aa):
SDFVIQCGLHGSGVSPPGNLSRNETKDGGVISNTRGTCAIAHFDVPDNGNTEFFVNLQTNAHLDSVYGGYCVFAEVADDASFRVVDAIAQAVKERGSVKINSVTAS

Solvent-accessible surface area (backbone atoms only — not comparable to full-atom values): 6282 Å² total; per-residue (Å²): 107,78,55,58,52,77,47,60,45,86,91,67,86,56,81,72,98,55,67,46,94,62,68,59,28,70,60,97,54,72,58,68,38,32,55,44,25,26,25,46,37,58,88,45,74,91,51,41,18,55,66,33,28,30,37,25,62,34,76,42,60,68,41,50,54,52,66,75,27,40,29,58,81,49,62,66,88,44,74,73,56,47,46,41,53,51,45,47,48,50,52,44,51,75,62,46,100,56,89,78,90,79,80,86,63,132

Mean predicted aligned error: 4.11 Å

Radius of gyration: 14.22 Å; Cα contacts (8 Å, |Δi|>4): 181; chains: 1; bounding box: 32×30×34 Å

Secondary structure (DSSP, 8-state):
--SEEEESSTTSSPPPS---S---TTTTSPPP--TTEEEE--SSTT----S-EEEESS--GGGGTGGG---EEEE--SHHHHHHHHHHHHHHHHH-SSPP------

InterPro d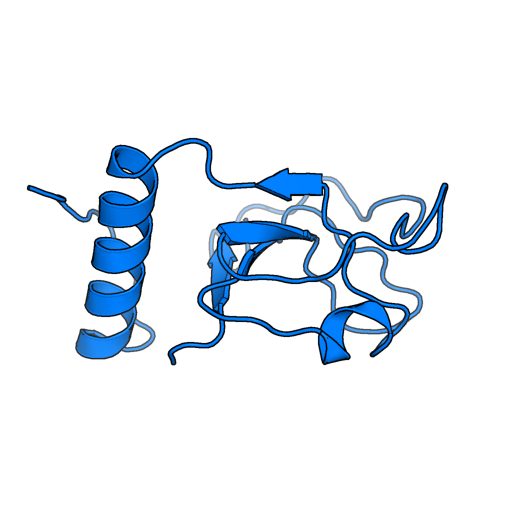omains:
  IPR002130 Cyclophilin-type peptidyl-prolyl cis-trans isomerase domain [PF00160] (2-102)
  IPR002130 Cyclophilin-type peptidyl-prolyl cis-trans isomerase domain [PS50072] (1-106)
  IPR029000 Cyclophilin-like domain superfamily [G3DSA:2.40.100.10] (1-105)
  IPR029000 Cyclophilin-like domain superfamily [SSF50891] (2-94)

Foldseek 3Di:
DLFKAKDFCVVVPDDFPDFDPQACCCPPHHDFLAAFWKWADDDAPPGNHTGMIIGGSGGDRVQSPPRHHTHTDDGQDDPVSVQVVVQVVVVCVVPPPDDDPDTDRD